Protein AF-A0A8S3GCY2-F1 (afdb_monomer_lite)

Structure (mmCIF, N/CA/C/O backbone):
data_AF-A0A8S3GCY2-F1
#
_entry.id   AF-A0A8S3GCY2-F1
#
loop_
_atom_site.group_PDB
_atom_site.id
_atom_site.type_symbol
_atom_site.label_atom_id
_atom_site.label_alt_id
_atom_site.label_comp_id
_atom_site.label_asym_id
_atom_site.label_entity_id
_atom_site.label_seq_id
_atom_site.pdbx_PDB_ins_code
_atom_site.Cartn_x
_atom_site.Cartn_y
_atom_site.Cartn_z
_atom_site.occupancy
_atom_site.B_iso_or_equiv
_atom_site.auth_seq_id
_atom_site.auth_comp_id
_atom_site.auth_asym_id
_atom_site.auth_atom_id
_atom_site.pdbx_PDB_model_num
ATOM 1 N N . MET A 1 1 ? 5.521 -11.089 -1.391 1.00 77.81 1 MET A N 1
ATOM 2 C CA . MET A 1 1 ? 4.232 -10.427 -1.688 1.00 77.81 1 MET A CA 1
ATOM 3 C C . MET A 1 1 ? 4.446 -8.980 -2.118 1.00 77.81 1 MET A C 1
ATOM 5 O O . MET A 1 1 ? 4.033 -8.615 -3.205 1.00 77.81 1 MET A O 1
ATOM 9 N N . THR A 1 2 ? 5.146 -8.166 -1.334 1.00 88.62 2 THR A N 1
ATOM 10 C CA . THR A 1 2 ? 5.301 -6.728 -1.607 1.00 88.62 2 THR A CA 1
ATOM 11 C C . THR A 1 2 ? 6.156 -6.377 -2.822 1.00 88.62 2 THR A C 1
ATOM 13 O O . THR A 1 2 ? 5.806 -5.488 -3.589 1.00 88.62 2 THR A O 1
ATOM 16 N N . THR A 1 3 ? 7.230 -7.125 -3.076 1.00 91.62 3 THR A N 1
ATOM 17 C CA . THR A 1 3 ? 8.000 -7.006 -4.326 1.00 91.62 3 THR A CA 1
ATOM 18 C C . THR A 1 3 ? 7.128 -7.257 -5.554 1.00 91.62 3 THR A C 1
ATOM 20 O O . THR A 1 3 ? 7.240 -6.535 -6.536 1.00 91.62 3 THR A O 1
ATOM 23 N N . TRP A 1 4 ? 6.214 -8.230 -5.473 1.00 92.38 4 TRP A N 1
ATOM 24 C CA . TRP A 1 4 ? 5.246 -8.514 -6.531 1.00 92.38 4 TRP A CA 1
ATOM 25 C C . TRP A 1 4 ? 4.261 -7.357 -6.738 1.00 92.38 4 TRP A C 1
ATOM 27 O O . TRP A 1 4 ? 4.033 -6.999 -7.887 1.00 92.38 4 TRP A O 1
ATOM 37 N N . LEU A 1 5 ? 3.766 -6.701 -5.676 1.00 92.00 5 LEU A N 1
ATOM 38 C CA . LEU A 1 5 ? 2.963 -5.471 -5.818 1.00 92.00 5 LEU A CA 1
ATOM 39 C C . LEU A 1 5 ? 3.727 -4.388 -6.591 1.00 92.00 5 LEU A C 1
ATOM 41 O O . LEU A 1 5 ? 3.164 -3.738 -7.468 1.00 92.00 5 LEU A O 1
ATOM 45 N N . GLY A 1 6 ? 5.028 -4.242 -6.322 1.00 94.50 6 GLY A N 1
ATOM 46 C CA . GLY A 1 6 ? 5.906 -3.354 -7.083 1.00 94.50 6 GLY A CA 1
ATOM 47 C C . GLY A 1 6 ? 5.9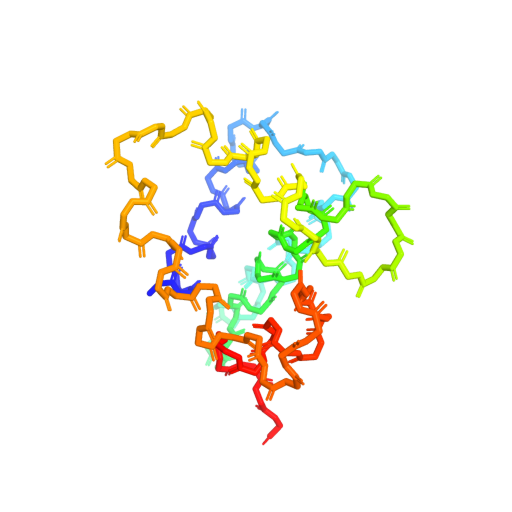55 -3.676 -8.582 1.00 94.50 6 GLY A C 1
ATOM 48 O O . GLY A 1 6 ? 5.849 -2.768 -9.402 1.00 94.50 6 GLY A O 1
ATOM 49 N N . GLU A 1 7 ? 6.077 -4.956 -8.950 1.00 95.62 7 GLU A N 1
ATOM 50 C CA . GLU A 1 7 ? 6.050 -5.379 -10.360 1.00 95.62 7 GLU A CA 1
ATOM 51 C C . GLU A 1 7 ? 4.662 -5.198 -11.002 1.00 95.62 7 GLU A C 1
ATOM 53 O O . GLU A 1 7 ? 4.568 -4.839 -12.174 1.00 95.62 7 GLU A O 1
ATOM 58 N N . ILE A 1 8 ? 3.575 -5.415 -10.253 1.00 94.62 8 ILE A N 1
ATOM 59 C CA . ILE A 1 8 ? 2.203 -5.211 -10.744 1.00 94.62 8 ILE A CA 1
ATOM 60 C C . ILE A 1 8 ? 1.936 -3.738 -11.034 1.00 94.62 8 ILE A C 1
ATOM 62 O O . ILE A 1 8 ? 1.423 -3.422 -12.109 1.00 94.62 8 ILE A O 1
ATOM 66 N N . LEU A 1 9 ? 2.321 -2.846 -10.119 1.00 95.19 9 LEU A N 1
ATOM 67 C CA . LEU A 1 9 ? 2.200 -1.405 -10.312 1.00 95.19 9 LEU A CA 1
ATOM 68 C C . LEU A 1 9 ? 2.937 -0.960 -11.590 1.00 95.19 9 LEU A C 1
ATOM 70 O O . LEU A 1 9 ? 2.388 -0.213 -12.403 1.00 95.19 9 LEU A O 1
ATOM 74 N N . ASP A 1 10 ? 4.152 -1.472 -11.812 1.00 96.50 10 ASP A N 1
ATOM 75 C CA . ASP A 1 10 ? 4.926 -1.202 -13.027 1.00 96.50 10 ASP A CA 1
ATOM 76 C C . ASP A 1 10 ? 4.235 -1.729 -14.295 1.00 96.50 10 ASP A C 1
ATOM 78 O O . ASP A 1 10 ? 4.102 -1.015 -15.294 1.00 96.50 10 ASP A O 1
ATOM 82 N N . ALA A 1 11 ? 3.729 -2.962 -14.246 1.00 96.44 11 ALA A N 1
ATOM 83 C CA . ALA A 1 11 ? 3.039 -3.593 -15.363 1.00 96.44 11 ALA A CA 1
ATOM 84 C C . ALA A 1 11 ? 1.722 -2.888 -15.726 1.00 96.44 11 ALA A C 1
ATOM 86 O O . ALA A 1 11 ? 1.375 -2.809 -16.905 1.00 96.44 11 ALA A O 1
ATOM 87 N N . LEU A 1 12 ? 0.970 -2.381 -14.743 1.00 96.25 12 LEU A N 1
ATOM 88 C CA . LEU A 1 12 ? -0.231 -1.569 -14.977 1.00 96.25 12 LEU A CA 1
ATOM 89 C C . LEU A 1 12 ? 0.124 -0.253 -15.674 1.00 96.25 12 LEU A C 1
ATOM 91 O O . LEU A 1 12 ? -0.525 0.118 -16.654 1.00 96.25 12 LEU A O 1
ATOM 95 N N . PHE A 1 13 ? 1.196 0.410 -15.232 1.00 97.06 13 PHE A N 1
ATOM 96 C CA . PHE A 1 13 ? 1.682 1.634 -15.862 1.00 97.06 13 PHE A CA 1
ATOM 97 C C . PHE A 1 13 ? 2.102 1.408 -17.322 1.00 97.06 13 PHE A C 1
ATOM 99 O O . PHE A 1 13 ? 1.667 2.135 -18.213 1.00 97.06 13 PHE A O 1
ATOM 106 N N . VAL A 1 14 ? 2.889 0.360 -17.599 1.00 96.75 14 VAL A N 1
ATOM 107 C CA . VAL A 1 14 ? 3.341 0.027 -18.965 1.00 96.75 14 VAL A CA 1
ATOM 108 C C . VAL A 1 14 ? 2.167 -0.276 -19.900 1.00 96.75 14 VAL A C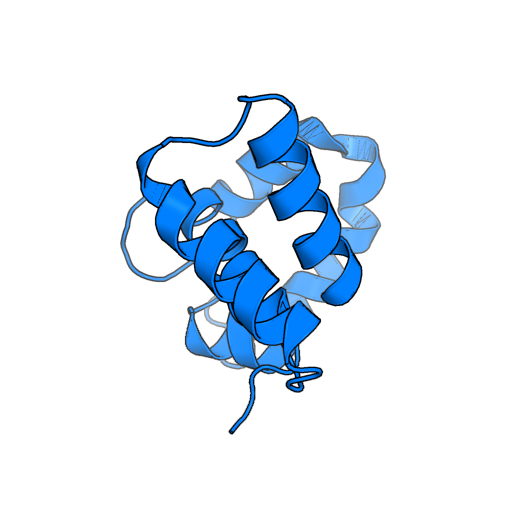 1
ATOM 110 O O . VAL A 1 14 ? 2.191 0.124 -21.066 1.00 96.75 14 VAL A O 1
ATOM 113 N N . ARG A 1 15 ? 1.123 -0.947 -19.399 1.00 97.12 15 ARG A N 1
ATOM 114 C CA . ARG A 1 15 ? -0.091 -1.260 -20.172 1.00 97.12 15 ARG A CA 1
ATOM 115 C C . ARG A 1 15 ? -1.037 -0.075 -20.355 1.00 97.12 15 ARG A C 1
ATOM 117 O O . ARG A 1 15 ? -1.931 -0.170 -21.187 1.00 97.12 15 ARG A O 1
ATOM 124 N N . LYS A 1 16 ? -0.803 1.042 -19.653 1.00 95.94 16 LYS A N 1
ATOM 125 C CA . LYS A 1 16 ? -1.710 2.202 -19.571 1.00 95.94 16 LYS A CA 1
ATOM 126 C C . LYS A 1 16 ? -3.051 1.876 -18.901 1.00 95.94 16 LYS A C 1
ATOM 128 O O . LYS A 1 16 ? -4.051 2.532 -19.173 1.00 95.94 16 LYS A O 1
ATOM 133 N N 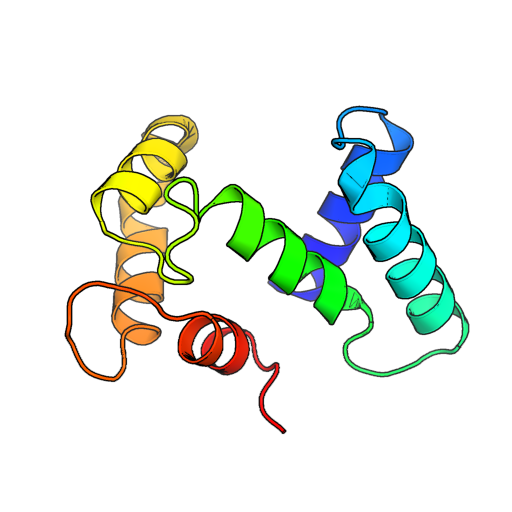. ASP A 1 17 ? -3.035 0.890 -18.007 1.00 95.44 17 ASP A N 1
ATOM 134 C CA . ASP A 1 17 ? -4.187 0.462 -17.206 1.00 95.44 17 ASP A CA 1
ATOM 135 C C . ASP A 1 17 ? -4.200 1.133 -15.815 1.00 95.44 17 ASP A C 1
ATOM 137 O O . ASP A 1 17 ? -5.115 0.912 -15.026 1.00 95.44 17 ASP A O 1
ATOM 141 N N . LEU A 1 18 ? -3.174 1.928 -15.487 1.00 95.12 18 LEU A N 1
ATOM 142 C CA . LEU A 1 18 ? -3.061 2.654 -14.222 1.00 95.12 18 LEU A CA 1
ATOM 143 C C . LEU A 1 18 ? -3.714 4.040 -14.322 1.00 95.12 18 LEU A C 1
ATOM 145 O O . LEU A 1 18 ? -3.478 4.765 -15.289 1.00 95.12 18 LEU A O 1
ATOM 149 N N . ASP A 1 19 ? -4.470 4.435 -13.294 1.00 95.12 19 ASP A N 1
ATOM 150 C CA . ASP A 1 19 ? -4.982 5.805 -13.164 1.00 95.12 19 ASP A CA 1
ATOM 151 C C . ASP A 1 19 ? -3.808 6.815 -13.200 1.00 95.12 19 ASP A C 1
ATOM 153 O O . ASP A 1 19 ? -2.857 6.670 -12.419 1.00 95.12 19 ASP A O 1
ATOM 157 N N . PRO A 1 20 ? -3.850 7.847 -14.072 1.00 96.31 20 PRO A N 1
ATOM 158 C CA . PRO A 1 20 ? -2.778 8.834 -14.210 1.00 96.31 20 PRO A CA 1
ATOM 159 C C . PRO A 1 20 ? -2.340 9.496 -12.900 1.00 96.31 20 PRO A C 1
ATOM 161 O O . PRO A 1 20 ? -1.178 9.881 -12.772 1.00 96.31 20 PRO A O 1
ATOM 164 N N . LYS A 1 21 ? -3.224 9.602 -11.896 1.00 95.12 21 LYS A N 1
ATOM 165 C CA . LYS A 1 21 ? -2.865 10.192 -10.594 1.00 95.12 21 LYS A CA 1
ATOM 166 C C . LYS A 1 21 ? -1.754 9.419 -9.864 1.00 95.12 21 LYS A C 1
ATOM 168 O O . LYS A 1 21 ? -1.060 10.000 -9.033 1.00 95.12 21 LYS A O 1
ATOM 173 N N . TYR A 1 22 ? -1.549 8.139 -10.189 1.00 96.56 22 TYR A N 1
ATOM 174 C CA . TYR A 1 22 ? -0.520 7.288 -9.581 1.00 96.56 22 TYR A CA 1
ATOM 175 C C . TYR A 1 22 ? 0.794 7.228 -10.370 1.00 96.56 22 TYR A C 1
ATOM 177 O O . TYR A 1 22 ? 1.738 6.572 -9.930 1.00 96.56 22 TYR A O 1
ATOM 185 N N . GLU A 1 23 ? 0.920 7.929 -11.500 1.00 96.25 23 GLU A N 1
ATOM 186 C CA . GLU A 1 23 ? 2.151 7.925 -12.307 1.00 96.25 23 GLU A CA 1
ATOM 187 C C . GLU A 1 23 ? 3.389 8.356 -11.497 1.00 96.25 23 GLU A C 1
ATOM 189 O O . GLU A 1 23 ? 4.479 7.793 -11.648 1.00 96.25 23 GLU A O 1
ATOM 194 N N . VAL A 1 24 ? 3.223 9.318 -10.584 1.00 97.12 24 VAL A N 1
ATOM 195 C CA . VAL A 1 24 ? 4.302 9.769 -9.692 1.00 97.12 24 VAL A CA 1
ATOM 196 C C . VAL A 1 24 ? 4.815 8.619 -8.822 1.00 97.12 24 VAL A C 1
ATOM 198 O O . VAL A 1 24 ? 6.029 8.425 -8.726 1.00 97.12 24 VAL A O 1
ATOM 201 N N . LEU A 1 25 ? 3.911 7.801 -8.274 1.00 96.81 25 LEU A N 1
ATOM 202 C CA . LEU A 1 25 ? 4.258 6.672 -7.410 1.00 96.81 25 LEU A CA 1
ATOM 203 C C . LEU A 1 25 ? 5.118 5.635 -8.144 1.00 96.81 25 LEU A C 1
ATOM 205 O O . LEU A 1 25 ? 6.111 5.162 -7.585 1.00 96.81 25 LEU A O 1
ATOM 209 N N . VAL A 1 26 ? 4.778 5.329 -9.401 1.00 97.00 26 VAL A N 1
ATOM 210 C CA . VAL A 1 26 ? 5.533 4.397 -10.261 1.00 97.00 26 VAL A CA 1
ATOM 211 C C . VAL A 1 26 ? 6.931 4.938 -10.542 1.00 97.00 26 VAL A C 1
ATOM 213 O O . VAL A 1 26 ? 7.930 4.231 -10.398 1.00 97.00 26 VAL A O 1
ATOM 216 N N . ASN A 1 27 ? 7.017 6.207 -10.943 1.00 97.19 27 ASN A N 1
ATOM 217 C CA . ASN A 1 27 ? 8.280 6.832 -11.316 1.00 97.19 27 ASN A CA 1
ATOM 218 C C . ASN A 1 27 ? 9.247 6.919 -10.129 1.00 97.19 27 ASN A C 1
ATOM 220 O O . ASN A 1 27 ? 10.448 6.693 -10.286 1.00 97.19 27 ASN A O 1
ATOM 224 N N . GLU A 1 28 ? 8.739 7.208 -8.936 1.00 96.88 28 GLU A N 1
ATOM 225 C CA . GLU A 1 28 ? 9.515 7.165 -7.697 1.00 96.88 28 GLU A CA 1
ATOM 226 C C . GLU A 1 28 ? 9.969 5.744 -7.345 1.00 96.88 28 GLU A C 1
ATOM 228 O O . GLU A 1 28 ? 11.156 5.539 -7.084 1.00 96.88 28 GLU A O 1
ATOM 233 N N . ALA A 1 29 ? 9.075 4.752 -7.426 1.00 96.25 29 ALA A N 1
ATOM 234 C CA . ALA A 1 29 ? 9.417 3.351 -7.178 1.00 96.25 29 ALA A CA 1
ATOM 235 C C . ALA A 1 29 ? 10.527 2.856 -8.122 1.00 96.25 29 ALA A C 1
ATOM 237 O O . ALA A 1 29 ? 11.489 2.225 -7.681 1.00 96.25 29 ALA A O 1
ATOM 238 N N . ARG A 1 30 ? 10.453 3.203 -9.416 1.00 96.38 30 ARG A N 1
ATOM 239 C CA . ARG A 1 30 ? 11.494 2.901 -10.416 1.00 96.38 30 ARG A CA 1
ATOM 240 C C . ARG A 1 30 ? 12.835 3.525 -10.059 1.00 96.38 30 ARG A C 1
ATOM 242 O O . ARG A 1 30 ? 13.854 2.840 -10.109 1.00 96.38 30 ARG A O 1
ATOM 249 N N . LYS A 1 31 ? 12.845 4.810 -9.691 1.00 96.88 31 LYS A N 1
ATOM 250 C CA . LYS A 1 31 ? 14.071 5.511 -9.276 1.00 96.88 31 LYS A CA 1
ATOM 251 C C . LYS A 1 31 ? 14.709 4.824 -8.072 1.00 96.88 31 LYS A C 1
ATOM 253 O O . LYS A 1 31 ? 15.898 4.533 -8.124 1.00 96.88 31 LYS A O 1
ATOM 258 N N . MET A 1 32 ? 13.912 4.498 -7.052 1.00 95.56 32 MET A N 1
ATOM 259 C CA . MET A 1 32 ? 14.373 3.773 -5.863 1.00 95.56 32 MET A CA 1
ATOM 260 C C . MET A 1 32 ? 14.933 2.386 -6.203 1.00 95.56 32 MET A C 1
ATOM 262 O O . MET A 1 32 ? 15.966 1.981 -5.670 1.00 95.56 32 MET A O 1
ATOM 266 N N . LYS A 1 33 ? 14.272 1.658 -7.111 1.00 95.44 33 LYS A N 1
ATOM 267 C CA . LYS A 1 33 ? 14.725 0.340 -7.575 1.00 95.44 33 LYS A CA 1
ATOM 268 C C . LYS A 1 33 ? 16.074 0.438 -8.294 1.00 95.44 33 LYS A C 1
ATOM 270 O O . LYS A 1 33 ? 16.964 -0.360 -8.023 1.00 95.44 33 LYS A O 1
ATOM 275 N N . LEU A 1 34 ? 16.253 1.441 -9.158 1.00 95.69 34 LEU A N 1
ATOM 276 C CA . LEU A 1 34 ? 17.513 1.691 -9.872 1.00 95.69 34 LEU A CA 1
ATOM 277 C C . LEU A 1 34 ? 18.655 2.115 -8.940 1.00 95.69 34 LEU A C 1
ATOM 279 O O . LEU A 1 34 ? 19.799 1.735 -9.176 1.00 95.69 34 LEU A O 1
ATOM 283 N N . SER A 1 35 ? 18.362 2.865 -7.874 1.00 95.62 35 SER A N 1
ATOM 284 C CA . SER A 1 35 ? 19.342 3.220 -6.840 1.00 95.62 35 SER A CA 1
ATOM 285 C C . SER A 1 35 ? 19.591 2.107 -5.817 1.00 95.62 35 SER A C 1
ATOM 287 O O . SER A 1 35 ? 20.280 2.345 -4.827 1.00 95.62 35 SER A O 1
ATOM 289 N N . ASN A 1 36 ? 19.040 0.907 -6.038 1.00 93.00 36 ASN A N 1
ATOM 290 C CA . ASN A 1 36 ? 19.145 -0.247 -5.146 1.00 93.00 36 ASN A CA 1
ATOM 291 C C . ASN A 1 36 ? 18.716 0.071 -3.699 1.00 93.00 36 ASN A C 1
ATOM 293 O O . ASN A 1 36 ? 19.301 -0.417 -2.733 1.00 93.00 36 ASN A O 1
ATOM 297 N N . THR A 1 37 ? 17.711 0.937 -3.552 1.00 93.56 37 THR A N 1
ATOM 298 C CA . THR A 1 37 ? 17.157 1.329 -2.257 1.00 93.56 37 THR A CA 1
ATOM 299 C C . THR A 1 37 ? 16.230 0.237 -1.733 1.00 93.56 37 THR A C 1
ATOM 301 O O . THR A 1 37 ? 15.416 -0.324 -2.474 1.00 93.56 37 THR A O 1
ATOM 304 N N . GLU A 1 38 ? 16.329 -0.058 -0.439 1.00 91.81 38 GLU A N 1
ATOM 305 C CA . GLU A 1 38 ? 15.424 -0.998 0.217 1.00 91.81 38 GLU A CA 1
ATOM 306 C C . GLU A 1 38 ? 13.965 -0.532 0.134 1.00 91.81 38 GLU A C 1
ATOM 308 O O . GLU A 1 38 ? 13.668 0.660 0.034 1.00 91.81 38 GLU A O 1
ATOM 313 N N . LYS A 1 39 ? 13.036 -1.496 0.168 1.00 92.75 39 LYS A N 1
ATOM 314 C CA . LYS A 1 39 ? 11.586 -1.240 0.139 1.00 92.75 39 LYS A CA 1
ATOM 315 C C . LYS A 1 39 ? 11.145 -0.327 -1.027 1.00 92.75 39 LYS A C 1
ATOM 317 O O . LYS A 1 39 ? 10.189 0.431 -0.890 1.00 92.75 39 LYS A O 1
ATOM 322 N N . TRP A 1 40 ? 11.784 -0.416 -2.202 1.00 94.56 40 TRP A N 1
ATOM 323 C CA . TRP A 1 40 ? 11.401 0.338 -3.417 1.00 94.56 40 TRP A CA 1
ATOM 324 C C . TRP A 1 40 ? 9.924 0.156 -3.817 1.00 94.56 40 TRP A C 1
ATOM 326 O O . TRP A 1 40 ? 9.324 1.029 -4.436 1.00 94.56 40 TRP A O 1
ATOM 336 N N . TRP A 1 41 ? 9.322 -0.964 -3.416 1.00 93.50 41 TRP A N 1
ATOM 337 C CA . TRP A 1 41 ? 7.915 -1.307 -3.615 1.00 93.50 41 TRP A CA 1
ATOM 338 C C . TRP A 1 41 ? 6.943 -0.566 -2.679 1.00 93.50 41 TRP A C 1
ATOM 340 O O . TRP A 1 41 ? 5.735 -0.745 -2.808 1.00 93.50 41 TRP A O 1
ATOM 350 N N . ARG A 1 42 ? 7.417 0.274 -1.745 1.00 94.69 42 ARG A N 1
ATOM 351 C CA . ARG A 1 42 ? 6.573 1.007 -0.775 1.00 94.69 42 ARG A CA 1
ATOM 352 C C . ARG A 1 42 ? 5.425 1.784 -1.419 1.00 94.69 42 ARG A C 1
ATOM 354 O O . ARG A 1 42 ? 4.312 1.787 -0.908 1.00 94.69 42 ARG A O 1
ATOM 361 N N . ASN A 1 43 ? 5.685 2.389 -2.573 1.00 95.38 43 ASN A N 1
ATOM 362 C CA . ASN A 1 43 ? 4.700 3.173 -3.304 1.00 95.38 43 ASN A CA 1
ATOM 363 C C . ASN A 1 43 ? 3.595 2.294 -3.907 1.00 95.38 43 ASN A C 1
ATOM 365 O O . ASN A 1 43 ? 2.466 2.751 -4.034 1.00 95.38 43 ASN A O 1
ATOM 369 N N . ALA A 1 44 ? 3.889 1.026 -4.212 1.00 95.25 44 ALA A N 1
ATOM 370 C CA . ALA A 1 44 ? 2.876 0.061 -4.628 1.00 95.25 44 ALA A CA 1
ATOM 371 C C . ALA A 1 44 ? 1.971 -0.362 -3.470 1.00 95.25 44 ALA A C 1
ATOM 373 O O . ALA A 1 44 ? 0.778 -0.541 -3.664 1.00 95.25 44 ALA A O 1
ATOM 374 N N . VAL A 1 45 ? 2.509 -0.459 -2.255 1.00 94.62 45 VAL A N 1
ATOM 375 C CA . VAL A 1 45 ? 1.696 -0.741 -1.065 1.00 94.62 45 VAL A CA 1
ATOM 376 C C . VAL A 1 45 ? 0.740 0.410 -0.745 1.00 94.62 45 VAL A C 1
ATOM 378 O O . VAL A 1 45 ? -0.416 0.157 -0.413 1.00 94.62 45 VAL A O 1
ATOM 381 N N . LEU A 1 46 ? 1.198 1.659 -0.896 1.00 94.06 46 LEU A N 1
ATOM 382 C CA . LEU A 1 46 ? 0.344 2.846 -0.771 1.00 94.06 46 LEU A CA 1
ATOM 383 C C . LEU A 1 46 ? -0.735 2.892 -1.856 1.00 94.06 46 LEU A C 1
ATOM 385 O O . LEU A 1 46 ? -1.896 3.142 -1.552 1.00 94.06 46 LEU A O 1
ATOM 389 N N . TRP A 1 47 ? -0.356 2.640 -3.111 1.00 94.75 47 TRP A N 1
ATOM 390 C CA . TRP A 1 47 ? -1.299 2.579 -4.226 1.00 94.75 47 TRP A CA 1
ATOM 391 C C . TRP A 1 47 ? -2.405 1.545 -3.979 1.00 94.75 47 TRP A C 1
ATOM 393 O O . TRP A 1 47 ? -3.577 1.895 -4.071 1.00 94.7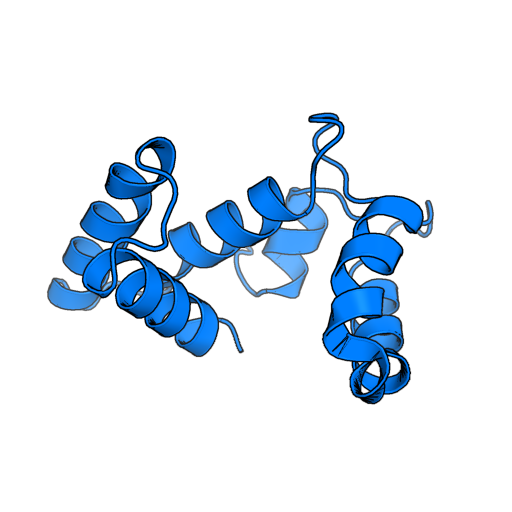5 47 TRP A O 1
ATOM 403 N N . GLU A 1 48 ? -2.040 0.316 -3.605 1.00 92.50 48 GLU A N 1
ATOM 404 C CA . GLU A 1 48 ? -3.005 -0.755 -3.333 1.00 92.50 48 GLU A CA 1
ATOM 405 C C . GLU A 1 48 ? -3.964 -0.363 -2.201 1.00 92.50 48 GLU A C 1
ATOM 407 O O . GLU A 1 48 ? -5.170 -0.551 -2.324 1.00 92.50 48 GLU A O 1
ATOM 412 N N . PHE A 1 49 ? -3.453 0.256 -1.128 1.00 93.75 49 PHE A N 1
ATOM 413 C CA . PHE A 1 49 ? -4.302 0.758 -0.045 1.00 93.75 49 PHE A CA 1
ATOM 414 C C . PHE A 1 49 ? -5.319 1.786 -0.553 1.00 93.75 49 PHE A C 1
ATOM 416 O O . PHE A 1 49 ? -6.503 1.676 -0.256 1.00 93.75 49 PHE A O 1
ATOM 423 N N . CYS A 1 50 ? -4.881 2.758 -1.358 1.00 93.62 50 CYS A N 1
ATOM 424 C CA . CYS A 1 50 ? -5.777 3.773 -1.911 1.00 93.62 50 CYS A CA 1
ATOM 425 C C . CYS A 1 50 ? -6.825 3.204 -2.880 1.00 93.62 50 CYS A C 1
ATOM 427 O O . CYS A 1 50 ? -7.894 3.792 -3.014 1.00 93.62 50 CYS A O 1
ATOM 429 N N . GLU A 1 51 ? -6.532 2.107 -3.580 1.00 91.38 51 GLU A N 1
ATOM 430 C CA . GLU A 1 51 ? -7.510 1.432 -4.446 1.00 91.38 51 GLU A CA 1
ATOM 431 C C . GLU A 1 51 ? -8.560 0.653 -3.636 1.00 91.38 51 GLU A C 1
ATOM 433 O O . GLU A 1 51 ? -9.710 0.502 -4.074 1.00 91.38 51 GLU A O 1
ATOM 438 N N . LEU A 1 52 ? -8.173 0.170 -2.452 1.00 90.75 52 LEU A N 1
ATOM 439 C CA . LEU A 1 52 ? -9.062 -0.501 -1.508 1.00 90.75 52 LEU A CA 1
ATOM 440 C C . LEU A 1 52 ? -9.932 0.497 -0.722 1.00 90.75 52 LEU A C 1
ATOM 442 O O . LEU A 1 52 ? -11.139 0.273 -0.622 1.00 90.75 52 LEU A O 1
ATOM 446 N N . ASP A 1 53 ? -9.358 1.600 -0.228 1.00 93.81 53 ASP A N 1
ATOM 447 C CA . ASP A 1 53 ? -10.055 2.671 0.507 1.00 93.81 53 ASP A CA 1
ATOM 448 C C . ASP A 1 53 ? -10.863 3.573 -0.444 1.00 93.81 53 ASP A C 1
ATOM 450 O O . ASP A 1 53 ? -10.419 4.625 -0.923 1.00 93.81 53 ASP A O 1
ATOM 454 N N . ARG A 1 54 ? -12.095 3.145 -0.729 1.00 90.81 54 ARG A N 1
ATOM 455 C CA . ARG A 1 54 ? -13.025 3.856 -1.617 1.00 90.81 54 ARG A CA 1
ATOM 456 C C . ARG A 1 54 ? -13.814 4.934 -0.897 1.00 90.81 54 ARG A C 1
ATOM 458 O O . ARG A 1 54 ? -14.348 5.829 -1.552 1.00 90.81 54 ARG A O 1
ATOM 465 N N . THR A 1 55 ? -13.975 4.798 0.413 1.00 92.69 55 THR A N 1
ATOM 466 C CA . THR A 1 55 ? -14.653 5.795 1.245 1.00 92.69 55 THR A CA 1
ATOM 467 C C . THR A 1 55 ? -13.760 6.993 1.555 1.00 92.69 55 THR A C 1
ATOM 469 O O . THR A 1 55 ? -14.286 8.056 1.889 1.00 92.69 55 THR A O 1
ATOM 472 N N . HIS A 1 56 ? -12.449 6.852 1.345 1.00 93.19 56 HIS A N 1
ATOM 473 C CA . HIS A 1 56 ? -11.425 7.846 1.646 1.00 93.19 56 HIS A CA 1
ATOM 474 C C . HIS A 1 56 ? -11.422 8.231 3.129 1.00 93.19 56 HIS A C 1
ATOM 476 O O . HIS A 1 56 ? -11.193 9.394 3.475 1.00 93.19 56 HIS A O 1
ATOM 482 N N . ASP A 1 57 ? -11.705 7.259 4.002 1.00 94.69 57 ASP A N 1
ATOM 483 C CA . ASP A 1 57 ? -11.701 7.433 5.456 1.00 94.69 57 ASP A CA 1
ATOM 484 C C . ASP A 1 57 ? -10.374 6.989 6.102 1.00 94.69 57 ASP A C 1
ATOM 486 O O . ASP A 1 57 ? -10.242 7.022 7.327 1.00 94.69 57 ASP A O 1
ATOM 490 N N . ASN A 1 58 ? -9.365 6.660 5.278 1.00 94.00 58 ASN A N 1
ATOM 491 C CA . ASN A 1 58 ? -8.054 6.157 5.692 1.00 94.00 58 ASN A CA 1
ATOM 492 C C . ASN A 1 58 ? -8.144 4.831 6.474 1.00 94.00 58 ASN A C 1
ATOM 494 O O . ASN A 1 58 ? -7.245 4.485 7.248 1.00 94.00 58 ASN A O 1
ATOM 498 N N . SER A 1 59 ? -9.217 4.076 6.249 1.00 94.00 59 SER A N 1
ATOM 499 C CA . SER A 1 59 ? -9.406 2.714 6.724 1.00 94.00 59 SER A CA 1
ATOM 500 C C . SER A 1 59 ? -9.999 1.862 5.607 1.00 94.00 59 SER A C 1
ATOM 502 O O . SER A 1 59 ? -10.695 2.360 4.731 1.00 94.00 59 SER A O 1
ATOM 504 N N . VAL A 1 60 ? -9.720 0.564 5.619 1.00 92.38 60 VAL A N 1
ATOM 505 C CA . VAL A 1 60 ? -10.374 -0.382 4.713 1.00 92.38 60 VAL A CA 1
ATOM 506 C C . VAL A 1 60 ? -11.268 -1.285 5.540 1.00 92.38 60 VAL A C 1
ATOM 508 O O . VAL A 1 60 ? -10.792 -2.024 6.400 1.00 92.38 60 VAL A O 1
ATOM 511 N N . ASN A 1 61 ? -12.571 -1.234 5.282 1.00 90.69 61 ASN A N 1
ATOM 512 C CA . ASN A 1 61 ? -13.547 -2.058 5.992 1.00 90.69 61 ASN A CA 1
ATOM 513 C C . ASN A 1 61 ? -13.902 -3.349 5.229 1.00 90.69 61 ASN A 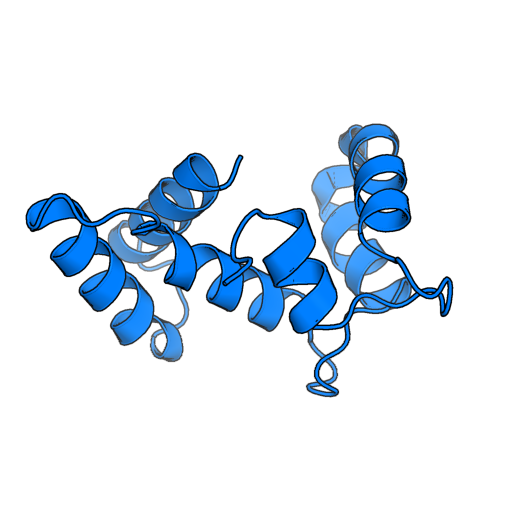C 1
ATOM 515 O O . ASN A 1 61 ? -13.603 -3.526 4.043 1.00 90.69 61 ASN A O 1
ATOM 519 N N . ASN A 1 62 ? -14.614 -4.252 5.908 1.00 84.75 62 ASN A N 1
ATOM 520 C CA . ASN A 1 62 ? -15.047 -5.532 5.341 1.00 84.75 62 ASN A CA 1
ATOM 521 C C . ASN A 1 62 ? -15.862 -5.410 4.041 1.00 84.75 62 ASN A C 1
ATOM 523 O O . ASN A 1 62 ? -15.792 -6.303 3.198 1.00 84.75 62 ASN A O 1
ATOM 527 N N . GLU A 1 63 ? -16.638 -4.341 3.837 1.00 86.44 63 GLU A N 1
ATOM 528 C CA . GLU A 1 63 ? -17.387 -4.172 2.588 1.00 86.44 63 GLU A CA 1
ATOM 529 C C . GLU A 1 63 ? -16.482 -3.801 1.412 1.00 86.44 63 GLU A C 1
ATOM 531 O O . GLU A 1 63 ? -16.702 -4.279 0.295 1.00 86.44 63 GLU A O 1
ATOM 536 N N . GLU A 1 64 ? -15.482 -2.954 1.644 1.00 89.38 64 GLU A N 1
ATOM 537 C CA . GLU A 1 64 ? -14.481 -2.570 0.645 1.00 89.38 64 GLU A CA 1
ATOM 538 C C . GLU A 1 64 ? -13.630 -3.777 0.244 1.00 89.38 64 GLU A C 1
ATOM 540 O O . GLU A 1 64 ? -13.533 -4.095 -0.948 1.00 89.38 64 GLU A O 1
ATOM 545 N N . ILE A 1 65 ? -13.155 -4.539 1.236 1.00 81.31 65 ILE A N 1
ATOM 546 C CA . ILE A 1 65 ? -12.483 -5.830 1.042 1.00 81.31 65 ILE A CA 1
ATOM 547 C C . ILE A 1 65 ? -13.373 -6.792 0.256 1.00 81.31 65 ILE A C 1
ATOM 549 O O . ILE A 1 65 ? -12.953 -7.342 -0.761 1.00 81.31 65 ILE A O 1
ATOM 553 N N . ALA A 1 66 ? -14.620 -6.999 0.685 1.00 76.31 66 ALA A N 1
ATOM 554 C CA . ALA A 1 66 ? -15.504 -7.970 0.051 1.00 76.31 66 ALA A CA 1
ATOM 555 C C . ALA A 1 66 ? -15.795 -7.606 -1.408 1.00 76.31 66 ALA A C 1
ATOM 557 O O . ALA A 1 66 ? -15.894 -8.495 -2.253 1.00 76.31 66 ALA A O 1
ATOM 558 N N . ARG A 1 67 ? -15.922 -6.317 -1.748 1.00 75.56 67 ARG A N 1
ATOM 559 C CA . ARG A 1 67 ? -16.087 -5.884 -3.146 1.00 75.56 67 ARG A CA 1
ATOM 560 C C . ARG A 1 67 ? -14.859 -6.216 -3.989 1.00 75.56 67 ARG A C 1
ATOM 562 O O . ARG A 1 67 ? -15.030 -6.678 -5.116 1.00 75.56 67 ARG A O 1
ATOM 569 N N . PHE A 1 68 ? -13.659 -6.032 -3.446 1.00 71.75 68 PHE A N 1
ATOM 570 C CA . PHE A 1 68 ? -12.413 -6.398 -4.114 1.00 71.75 68 PHE A CA 1
ATOM 571 C C . PHE A 1 68 ? -12.291 -7.923 -4.281 1.00 71.75 68 PHE A C 1
ATOM 573 O O . PHE A 1 68 ? -12.191 -8.431 -5.399 1.00 71.75 68 PHE A O 1
ATOM 580 N N . VAL A 1 69 ? -12.437 -8.677 -3.190 1.00 69.56 69 VAL A N 1
ATOM 581 C CA . VAL A 1 69 ? -12.299 -10.143 -3.146 1.00 69.56 69 VAL A CA 1
ATOM 582 C C . VAL A 1 69 ? -13.396 -10.866 -3.936 1.00 69.56 69 VAL A C 1
ATOM 584 O O . VAL A 1 69 ? -13.138 -11.918 -4.517 1.00 69.56 69 VAL A O 1
ATOM 587 N N . ARG A 1 70 ? -14.609 -10.305 -4.066 1.00 60.25 70 ARG A N 1
ATOM 588 C CA . ARG A 1 70 ? -15.685 -10.882 -4.902 1.00 60.25 70 ARG A CA 1
ATOM 589 C C . ARG A 1 70 ? -15.327 -10.970 -6.384 1.00 60.25 70 ARG A C 1
ATOM 591 O O . ARG A 1 70 ? -15.914 -11.802 -7.075 1.00 60.25 70 ARG A O 1
ATOM 598 N N . SER A 1 71 ? -14.386 -10.163 -6.873 1.00 60.41 71 SER A N 1
ATOM 599 C CA . SER A 1 71 ? -13.835 -10.326 -8.226 1.00 60.41 71 SER A CA 1
ATOM 600 C C . SER A 1 71 ? -12.878 -11.530 -8.339 1.00 60.41 71 SER A C 1
ATOM 602 O O . SER A 1 71 ? -12.649 -12.041 -9.432 1.00 60.41 71 SER A O 1
ATOM 604 N N . LEU A 1 72 ? -12.403 -12.048 -7.200 1.00 61.28 72 LEU A N 1
ATOM 605 C CA . LEU A 1 72 ? -11.383 -13.086 -7.045 1.00 61.28 72 LEU A CA 1
ATOM 606 C C . LEU A 1 72 ? -11.878 -14.306 -6.237 1.00 61.28 72 LEU A C 1
ATOM 608 O O . LEU A 1 72 ? -11.048 -14.983 -5.638 1.00 61.28 72 LEU A O 1
ATOM 612 N N . LYS A 1 73 ? -13.195 -14.602 -6.214 1.00 58.78 73 LYS A N 1
ATOM 613 C CA . LYS A 1 73 ? -13.899 -15.572 -5.320 1.00 58.78 73 LYS A CA 1
ATOM 614 C C . LYS A 1 73 ? -13.142 -16.849 -4.906 1.00 58.78 73 LYS A C 1
ATOM 616 O O . LYS A 1 73 ? -13.378 -17.377 -3.830 1.00 58.78 73 LYS A O 1
ATOM 621 N N . VAL A 1 74 ? -12.252 -17.370 -5.746 1.00 64.94 74 VAL A N 1
ATOM 622 C CA . VAL A 1 74 ? -11.409 -18.544 -5.461 1.00 64.94 74 VAL A CA 1
ATOM 623 C C . VAL A 1 74 ? -10.433 -18.315 -4.289 1.00 64.94 74 VAL A C 1
ATOM 625 O O . VAL A 1 74 ? -10.081 -19.269 -3.600 1.00 64.94 74 VAL A O 1
ATOM 628 N N . LEU A 1 75 ? -10.020 -17.073 -4.022 1.00 70.31 75 LEU A N 1
ATOM 629 C CA . LEU A 1 75 ? -8.960 -16.737 -3.059 1.00 70.31 75 LEU A CA 1
ATOM 630 C C . LEU A 1 75 ? -9.466 -16.189 -1.716 1.00 70.31 75 LEU A C 1
ATOM 632 O O . LEU A 1 75 ? -8.656 -15.825 -0.866 1.00 70.31 75 LEU A O 1
ATOM 636 N N . GLU A 1 76 ? -10.780 -16.157 -1.488 1.00 70.81 76 GLU A N 1
ATOM 637 C CA . GLU A 1 76 ? -11.382 -15.600 -0.264 1.00 70.81 76 GLU A CA 1
ATOM 638 C C . GLU A 1 76 ? -10.824 -16.259 1.013 1.00 70.81 76 GLU A C 1
ATOM 640 O O . GLU A 1 76 ? -10.440 -15.575 1.961 1.00 70.81 76 GLU A O 1
ATOM 645 N N . HIS A 1 77 ? -10.642 -17.583 0.986 1.00 76.50 77 HIS A N 1
ATOM 646 C CA . HIS A 1 77 ? -10.067 -18.358 2.091 1.00 76.50 77 HIS A CA 1
ATOM 647 C C . HIS A 1 77 ? -8.574 -18.085 2.355 1.00 76.50 77 HIS A C 1
ATOM 649 O O . HIS A 1 77 ? -8.082 -18.403 3.435 1.00 76.50 77 HIS A O 1
ATOM 655 N N . CYS A 1 78 ? -7.843 -17.520 1.389 1.00 79.25 78 CYS A N 1
ATOM 656 C CA . CYS A 1 78 ? -6.437 -17.143 1.553 1.00 79.25 78 CYS A CA 1
ATOM 657 C C . CYS A 1 78 ? -6.291 -15.719 2.094 1.00 79.25 78 CYS A C 1
ATOM 659 O O . CYS A 1 78 ? -5.363 -15.439 2.848 1.00 79.25 78 CYS A O 1
ATOM 661 N N . ILE A 1 79 ? -7.190 -14.824 1.682 1.00 80.81 79 ILE A N 1
ATOM 662 C CA . ILE A 1 79 ? -7.096 -13.394 1.979 1.00 80.81 79 ILE A CA 1
ATOM 663 C C . ILE A 1 79 ? -7.643 -13.093 3.377 1.00 80.81 79 ILE A C 1
ATOM 665 O O . ILE A 1 79 ? -7.020 -12.332 4.109 1.00 80.81 79 ILE A O 1
ATOM 669 N N . GLN A 1 80 ? -8.744 -13.725 3.799 1.00 82.44 80 GLN A N 1
ATOM 670 C CA . GLN A 1 80 ? -9.351 -13.416 5.099 1.00 82.44 80 GLN A CA 1
ATOM 671 C C . GLN A 1 80 ? -8.410 -13.647 6.299 1.00 82.44 80 GLN A C 1
ATOM 673 O O . GLN A 1 80 ? -8.322 -12.762 7.146 1.00 82.44 80 GLN A O 1
ATOM 678 N N . PRO A 1 81 ? -7.655 -14.765 6.392 1.00 88.31 81 PRO A N 1
ATOM 679 C CA . PRO A 1 81 ? -6.708 -14.954 7.492 1.00 88.31 81 PRO A CA 1
ATOM 680 C C . PRO A 1 81 ? -5.587 -13.910 7.508 1.00 88.31 81 PRO A C 1
ATOM 682 O O . PRO A 1 81 ? -5.119 -13.542 8.579 1.00 88.31 81 PRO A O 1
ATOM 685 N N . PHE A 1 82 ? -5.163 -13.434 6.332 1.00 88.00 82 PHE A N 1
ATOM 686 C CA . PHE A 1 82 ? -4.174 -12.365 6.218 1.00 88.00 82 PHE A CA 1
ATOM 687 C C . PHE A 1 82 ? -4.734 -11.037 6.738 1.00 88.00 82 PHE A C 1
ATOM 689 O O . PHE A 1 82 ? -4.094 -10.392 7.558 1.00 88.00 82 PHE A O 1
ATOM 696 N N . LEU A 1 83 ? -5.948 -10.665 6.333 1.00 89.25 83 LEU A N 1
ATOM 697 C CA . LEU A 1 83 ? -6.583 -9.422 6.780 1.00 89.25 83 LEU A CA 1
ATOM 698 C C . LEU A 1 83 ? -6.836 -9.416 8.290 1.00 89.25 83 LEU A C 1
ATOM 700 O O . LEU A 1 83 ? -6.507 -8.440 8.952 1.00 89.25 83 LEU A O 1
ATOM 704 N N . ASN A 1 84 ? -7.302 -10.538 8.846 1.00 90.31 84 ASN A N 1
ATOM 705 C CA . ASN A 1 84 ? -7.466 -10.694 10.294 1.00 90.31 84 ASN A CA 1
ATOM 706 C C . ASN A 1 84 ? -6.135 -10.610 11.059 1.00 90.31 84 ASN A C 1
ATOM 708 O O . ASN A 1 84 ? -6.130 -10.322 12.246 1.00 90.31 84 ASN A O 1
ATOM 712 N N . HIS A 1 85 ? -5.010 -10.940 10.417 1.00 92.00 85 HIS A N 1
ATOM 713 C CA . HIS A 1 85 ? -3.693 -10.780 11.027 1.00 92.00 85 HIS A CA 1
ATOM 714 C C . HIS A 1 85 ? -3.226 -9.319 11.009 1.00 92.00 85 HIS A C 1
ATOM 716 O O . HIS A 1 85 ? -2.498 -8.913 11.911 1.00 92.00 85 HIS A O 1
ATOM 722 N N . CYS A 1 86 ? -3.627 -8.551 9.992 1.00 92.62 86 CYS A N 1
ATOM 723 C CA . CYS A 1 86 ? -3.294 -7.135 9.891 1.00 92.62 86 CYS A CA 1
ATOM 724 C C . CYS A 1 86 ? -4.151 -6.247 10.812 1.00 92.62 86 CYS A C 1
ATOM 726 O O . CYS A 1 86 ? -3.655 -5.209 11.225 1.00 92.62 86 CYS A O 1
ATOM 728 N N . ASP A 1 87 ? -5.393 -6.633 11.119 1.00 94.69 87 ASP A N 1
ATOM 729 C CA . ASP A 1 87 ? -6.276 -5.951 12.083 1.00 94.69 87 ASP A CA 1
ATOM 730 C C . ASP A 1 87 ? -5.793 -6.221 13.523 1.00 94.69 87 ASP A C 1
ATOM 732 O O . ASP A 1 87 ? -6.089 -7.254 14.131 1.00 94.69 87 ASP A O 1
ATOM 736 N N . THR A 1 88 ? -4.952 -5.328 14.045 1.00 95.12 88 THR A N 1
ATOM 737 C CA . THR A 1 88 ? -4.259 -5.523 15.327 1.00 95.12 88 THR A CA 1
ATOM 738 C C . THR A 1 88 ? -5.082 -5.061 16.521 1.00 95.12 88 THR A C 1
ATOM 740 O O . THR A 1 88 ? -4.933 -5.618 17.616 1.00 95.12 88 THR A O 1
ATOM 743 N N . ASP A 1 89 ? -5.957 -4.073 16.328 1.00 95.00 89 ASP A N 1
ATOM 744 C CA . ASP A 1 89 ? -6.836 -3.547 17.372 1.00 95.00 89 ASP A CA 1
ATOM 745 C C . ASP A 1 89 ? -8.229 -4.213 17.404 1.00 95.00 89 ASP A C 1
ATOM 747 O O . ASP A 1 89 ? -8.950 -4.073 18.396 1.00 95.00 89 ASP A O 1
ATOM 751 N N . ASN A 1 90 ? -8.523 -5.083 16.429 1.00 93.56 90 ASN A N 1
ATOM 752 C CA . ASN A 1 90 ? -9.748 -5.874 16.277 1.00 93.56 90 ASN A CA 1
ATOM 753 C C . ASN A 1 90 ? -11.008 -5.018 16.072 1.00 93.56 90 ASN A C 1
ATOM 755 O O . ASN A 1 90 ? -12.107 -5.409 16.499 1.00 93.56 90 ASN A O 1
ATOM 759 N N . ASP A 1 91 ? -10.881 -3.855 15.431 1.00 94.50 91 ASP A N 1
ATOM 760 C CA . ASP A 1 91 ? -12.013 -2.986 15.108 1.00 94.50 91 ASP A CA 1
ATOM 761 C C . ASP A 1 91 ? -12.768 -3.405 13.823 1.00 94.50 91 ASP A C 1
ATOM 763 O O . ASP A 1 91 ? -13.826 -2.847 13.506 1.00 94.50 91 ASP A O 1
ATOM 767 N N . ASN A 1 92 ? -12.323 -4.482 13.158 1.00 91.44 92 ASN A N 1
ATOM 768 C CA . ASN A 1 92 ? -12.817 -4.997 11.873 1.00 91.44 92 ASN A CA 1
ATOM 769 C C . ASN A 1 92 ? -12.583 -4.051 10.686 1.00 91.44 92 ASN A C 1
ATOM 771 O O . ASN A 1 92 ? -13.295 -4.118 9.669 1.00 91.44 92 ASN A O 1
ATOM 775 N N . LYS A 1 93 ? -11.595 -3.174 10.808 1.00 93.38 93 LYS A N 1
ATOM 776 C CA . LYS A 1 93 ? -11.046 -2.355 9.740 1.00 93.38 93 LYS A CA 1
ATOM 777 C C . LYS A 1 93 ? -9.531 -2.531 9.725 1.00 93.38 93 LYS A C 1
ATOM 779 O O . LYS A 1 93 ? -8.936 -3.133 10.604 1.00 93.38 93 LYS A O 1
ATOM 784 N N . ILE A 1 94 ? -8.910 -2.058 8.653 1.00 94.62 94 ILE A N 1
ATOM 785 C CA . ILE A 1 94 ? -7.454 -1.989 8.565 1.00 94.62 94 ILE A CA 1
ATOM 786 C C . ILE A 1 94 ? -7.084 -0.548 8.267 1.00 94.62 94 ILE A C 1
ATOM 788 O O . ILE A 1 94 ? -7.391 -0.023 7.193 1.00 94.62 94 ILE A O 1
ATOM 792 N N . SER A 1 95 ? -6.433 0.100 9.224 1.00 95.50 95 SER A N 1
ATOM 793 C CA . SER A 1 95 ? -5.877 1.439 9.048 1.00 95.50 95 SER A CA 1
ATOM 794 C C . SER A 1 95 ? -4.660 1.428 8.113 1.00 95.50 95 SER A C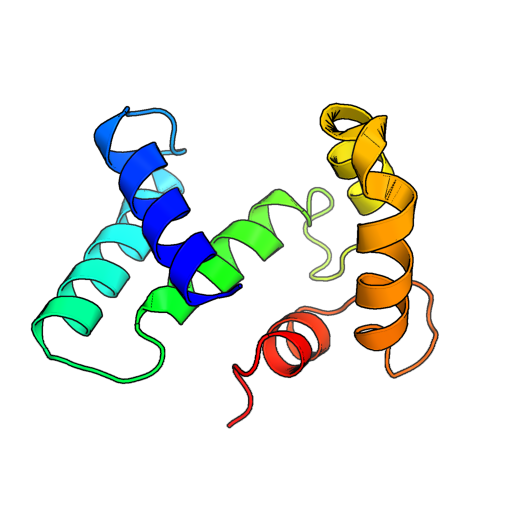 1
ATOM 796 O O . SER A 1 95 ? -4.023 0.397 7.879 1.00 95.50 95 SER A O 1
ATOM 798 N N . SER A 1 96 ? -4.276 2.591 7.580 1.00 93.25 96 SER A N 1
ATOM 799 C CA . SER A 1 96 ? -3.058 2.689 6.757 1.00 93.25 96 SER A CA 1
ATOM 800 C C . SER A 1 96 ? -1.774 2.335 7.518 1.00 93.25 96 SER A C 1
ATOM 802 O O . SER A 1 96 ? -0.813 1.850 6.911 1.00 93.25 96 SER A O 1
ATOM 804 N N . GLU A 1 97 ? -1.755 2.531 8.838 1.00 94.12 97 GLU A N 1
ATOM 805 C CA . GLU A 1 97 ? -0.639 2.143 9.703 1.00 94.12 97 GLU A CA 1
ATOM 806 C C . GLU A 1 97 ? -0.538 0.622 9.840 1.00 94.12 97 GLU A C 1
ATOM 808 O O . GLU A 1 97 ? 0.534 0.054 9.615 1.00 94.12 97 GLU A O 1
ATOM 813 N N . GLU A 1 98 ? -1.653 -0.049 10.120 1.00 95.19 98 GLU A N 1
ATOM 814 C CA . GLU A 1 98 ? -1.726 -1.510 10.194 1.00 95.19 98 GLU A CA 1
ATOM 815 C C . GLU A 1 98 ? -1.386 -2.168 8.862 1.00 95.19 98 GLU A C 1
ATOM 817 O O . GLU A 1 98 ? -0.583 -3.099 8.811 1.00 95.19 98 GLU A O 1
ATOM 822 N N . TRP A 1 99 ? -1.920 -1.637 7.761 1.00 94.06 99 TRP A N 1
ATOM 823 C CA . TRP A 1 99 ? -1.618 -2.114 6.415 1.00 94.06 99 TRP A CA 1
ATOM 824 C C . TRP A 1 99 ? -0.123 -2.029 6.097 1.00 94.06 99 TRP A C 1
ATOM 826 O O . TRP A 1 99 ? 0.486 -2.992 5.619 1.00 94.06 99 TRP A O 1
ATOM 836 N N . GLY A 1 100 ? 0.490 -0.876 6.385 1.00 91.94 100 GLY A N 1
ATOM 837 C CA . GLY A 1 100 ? 1.919 -0.676 6.185 1.00 91.94 100 GLY A CA 1
ATOM 838 C C . GLY A 1 100 ? 2.747 -1.634 7.038 1.00 91.94 100 GLY A C 1
ATOM 839 O O . GLY A 1 100 ? 3.643 -2.301 6.518 1.00 91.94 100 GLY A O 1
ATOM 840 N N . THR A 1 101 ? 2.417 -1.739 8.322 1.00 92.44 101 THR A N 1
ATOM 841 C CA . THR A 1 101 ? 3.064 -2.629 9.296 1.00 92.44 101 THR A CA 1
ATOM 842 C C . THR A 1 101 ? 3.000 -4.086 8.835 1.00 92.44 101 THR A C 1
ATOM 844 O O . THR A 1 101 ? 4.036 -4.726 8.654 1.00 92.44 101 THR A O 1
ATOM 847 N N . CYS A 1 102 ? 1.805 -4.567 8.488 1.00 92.44 102 CYS A N 1
ATOM 848 C CA . CYS A 1 102 ? 1.552 -5.931 8.019 1.00 92.44 102 CYS A CA 1
ATOM 849 C C . CYS A 1 102 ? 2.349 -6.292 6.751 1.00 92.44 102 CYS A C 1
ATOM 851 O O . CYS A 1 102 ? 2.739 -7.442 6.536 1.00 92.44 102 CYS A O 1
ATOM 853 N N . LEU A 1 103 ? 2.640 -5.298 5.906 1.00 90.50 103 LEU A N 1
ATOM 854 C CA . LEU A 1 103 ? 3.431 -5.457 4.686 1.00 90.50 103 LEU A CA 1
ATOM 855 C C . LEU A 1 103 ? 4.926 -5.151 4.883 1.00 90.50 103 LEU A C 1
ATOM 857 O O . LEU A 1 103 ? 5.686 -5.161 3.915 1.00 90.50 103 LEU A O 1
ATOM 861 N N . GLY A 1 104 ? 5.388 -4.925 6.113 1.00 88.19 104 GLY A N 1
ATOM 862 C CA . GLY A 1 104 ? 6.800 -4.703 6.429 1.00 88.19 104 GLY A CA 1
ATOM 863 C C . GLY A 1 104 ? 7.297 -3.290 6.112 1.00 88.19 104 GLY A C 1
ATOM 864 O O . GLY A 1 104 ? 8.496 -3.085 5.897 1.00 88.19 104 GLY A O 1
ATOM 865 N N . LEU A 1 105 ? 6.400 -2.302 6.063 1.00 85.56 105 LEU A N 1
ATOM 866 C CA . LEU A 1 105 ? 6.739 -0.875 5.989 1.00 85.56 105 LEU A CA 1
ATOM 867 C C . LEU A 1 105 ? 7.029 -0.238 7.353 1.00 85.56 105 LEU A C 1
ATOM 869 O O . LEU A 1 105 ? 7.257 0.969 7.393 1.00 85.56 105 LEU A O 1
ATOM 873 N N . GLU A 1 106 ? 7.091 -1.028 8.430 1.00 76.06 106 GLU A N 1
ATOM 874 C CA . GLU A 1 106 ? 7.515 -0.551 9.752 1.00 76.06 106 GLU A CA 1
ATOM 875 C C . GLU A 1 106 ? 8.815 0.274 9.681 1.00 76.06 106 GLU A C 1
ATOM 877 O O . GLU A 1 106 ? 9.693 0.014 8.837 1.00 76.06 106 GLU A O 1
ATOM 882 N N . LYS A 1 107 ? 8.876 1.295 10.547 1.00 52.69 107 LYS A N 1
ATOM 883 C CA . LYS A 1 107 ? 10.016 2.203 10.728 1.00 52.69 107 LYS A CA 1
ATOM 884 C C . LYS A 1 107 ? 11.261 1.476 11.214 1.00 52.69 107 LYS A C 1
ATOM 886 O O . LYS A 1 107 ? 11.130 0.636 12.125 1.00 52.69 107 LYS A O 1
#

InterPro domains:
  IPR011992 EF-hand domain pair [SSF47473] (34-106)
  IPR018247 EF-Hand 1, calcium-binding site [PS00018] (87-99)
  IPR019577 SPARC/Testican, calcium-binding domain [PF10591] (1-102)

pLDDT: mean 89.6, std 9.74, range [52.69, 97.19]

Secondary structure (DSSP, 8-state):
-HHHHHHHHHHHHHHT-S-GGGHHHHHHHHHHHHTT-TTTTHHHHHHHHHHH-SS-SSEEEHHHHHHHHGGGGGGHHHHHHHHHHH-SS-SSEEEHHHHHHHTT---

Foldseek 3Di:
DLVVLLVVVLVCVVVVVDDPVLPVLNVQLVVCVVVVHPSSSLSSLVVVQVQLCPVPPQKHAPVSVCVVCVVVVVCPVVVVVLVVVLPPVPPRIHGPVSSCVSVPVDD

Radius of gyration: 14.14 Å; chains: 1; bounding box: 37×29×38 Å

Sequence (107 aa):
MTTWLGEILDALFVRKDLDPKYEVLVNEARKMKLSNTEKWWRNAVLWEFCELDRTHDNSVNNEEIARFVRSLKVLEHCIQPFLNHCDTDNDNKISSEEWGTCLGLEK

Organism: NCBI:txid392030